Protein AF-A0A3D5QYT8-F1 (afdb_monomer_lite)

Radius of gyration: 16.01 Å; chains: 1; bounding box: 32×31×58 Å

Secondary structure (DSSP, 8-state):
-PPP---PPP-EEE-TT--EEESSS--GGG--HHHHHHHHHHPBGGGGTSSS--BHHHHHHHHHHTS-GGGHHHHHHTTTTHHHH----HHHHHH-HHHHHHHHHHHHHHHHHTT--SSPPHHHHHHHHHHHHHHHHHT-

Sequence (140 aa):
MEIPTEQKEPLCIHTFSGIAFDLLNPKPEMILLEDIIHSLALINRFNGAAIFPYSVAQHSLYVASLLPSELKLHGLLHDAAEAYVGDMVSPLKKFMTEYKKVEAGIARVVADVFSLSYPEPTAVKKADLAVLSAEREQIL

pLDDT: mean 94.81, std 10.73, range [41.56, 98.81]

Foldseek 3Di:
DPDPPPPPDFPFDAFPVGDTAGLVDGALVSDDPCRLLVQQVQFAPPNPPWPDGDGNQNLLCQLLVQDDPVCSVVSNCVQSLCSPLNDDDPVVCVVDPVSVVSSLNSSVSVCVNVVADPPHDVSSVVSSVVSVVVCVVPTD

Structure (mmCIF, N/CA/C/O backbone):
data_AF-A0A3D5QYT8-F1
#
_entry.id   AF-A0A3D5QYT8-F1
#
loop_
_atom_site.group_PDB
_atom_site.id
_atom_site.type_symbol
_atom_site.label_atom_id
_atom_site.label_alt_id
_atom_site.label_comp_id
_atom_site.label_asym_id
_atom_site.label_entity_id
_atom_site.label_seq_id
_atom_site.pdbx_PDB_ins_code
_atom_site.Cartn_x
_atom_site.Cartn_y
_atom_site.Cartn_z
_atom_site.occupancy
_atom_site.B_iso_or_equiv
_atom_site.auth_seq_id
_atom_site.auth_comp_id
_atom_site.auth_asym_id
_atom_site.auth_atom_id
_atom_site.pdbx_PDB_model_num
ATOM 1 N N . MET A 1 1 ? -5.618 -1.961 43.189 1.00 46.38 1 MET A N 1
ATOM 2 C CA . MET A 1 1 ? -5.285 -0.670 42.557 1.00 46.38 1 MET A CA 1
ATOM 3 C C . MET A 1 1 ? -5.075 -0.958 41.088 1.00 46.38 1 MET A C 1
ATOM 5 O O . MET A 1 1 ? -4.029 -1.482 40.732 1.00 46.38 1 MET A O 1
ATOM 9 N N . GLU A 1 2 ? -6.104 -0.745 40.273 1.00 41.56 2 GLU A N 1
ATOM 10 C CA . GLU A 1 2 ? -5.938 -0.744 38.820 1.00 41.56 2 GLU A CA 1
ATOM 11 C C . GLU A 1 2 ? -5.071 0.466 38.475 1.00 41.56 2 GLU A C 1
ATOM 13 O O . GLU A 1 2 ? -5.380 1.591 38.866 1.00 41.56 2 GLU A O 1
ATOM 18 N N . ILE A 1 3 ? -3.923 0.215 37.853 1.00 49.50 3 ILE A N 1
ATOM 19 C CA . ILE A 1 3 ? -3.059 1.271 37.335 1.00 49.50 3 ILE A CA 1
ATOM 20 C C . ILE A 1 3 ? -3.848 1.901 36.183 1.00 49.50 3 ILE A C 1
ATOM 22 O O . ILE A 1 3 ? -4.216 1.161 35.268 1.00 49.50 3 ILE A O 1
ATOM 26 N N . PRO A 1 4 ? -4.146 3.212 36.202 1.00 47.03 4 PRO A N 1
ATOM 27 C CA . PRO A 1 4 ? -4.787 3.854 35.067 1.00 47.03 4 PRO A CA 1
ATOM 28 C C . PRO A 1 4 ? -3.884 3.648 33.854 1.00 47.03 4 PRO A C 1
ATOM 30 O O . PRO A 1 4 ? -2.732 4.082 33.858 1.00 47.03 4 PRO A O 1
ATOM 33 N N . THR A 1 5 ? -4.373 2.940 32.837 1.00 56.09 5 THR A N 1
ATOM 34 C CA . THR A 1 5 ? -3.729 2.922 31.525 1.00 56.09 5 THR A CA 1
ATOM 35 C C . THR A 1 5 ? -3.702 4.358 31.036 1.00 56.09 5 THR A C 1
ATOM 37 O O . THR A 1 5 ? -4.750 4.922 30.726 1.00 56.09 5 THR A O 1
ATOM 40 N N . GLU A 1 6 ? -2.514 4.954 31.048 1.00 59.47 6 GLU A N 1
ATOM 41 C CA . GLU A 1 6 ? -2.228 6.275 30.506 1.00 59.47 6 GLU A CA 1
ATOM 42 C C . GLU A 1 6 ? -2.814 6.330 29.088 1.00 59.47 6 GLU A C 1
ATOM 44 O O . GLU A 1 6 ? -2.362 5.619 28.186 1.00 59.47 6 GLU A O 1
ATOM 49 N N . GLN A 1 7 ? -3.913 7.073 28.913 1.00 56.50 7 GLN A N 1
ATOM 50 C CA . GLN A 1 7 ? -4.527 7.260 27.605 1.00 56.50 7 GLN A CA 1
ATOM 51 C C . GLN A 1 7 ? -3.528 8.052 26.768 1.00 56.50 7 GLN A C 1
ATOM 53 O O . GLN A 1 7 ? -3.394 9.261 26.940 1.00 56.50 7 GLN A O 1
ATOM 58 N N . LYS A 1 8 ? -2.781 7.359 25.902 1.00 66.56 8 LYS A N 1
ATOM 59 C CA . LYS A 1 8 ? -1.946 8.019 24.900 1.00 66.56 8 LYS A CA 1
ATOM 60 C C . LYS A 1 8 ? -2.841 8.918 24.059 1.00 66.56 8 LYS A C 1
ATOM 62 O O . LYS A 1 8 ? -3.879 8.465 23.577 1.00 66.56 8 LYS A O 1
ATOM 67 N N . GLU A 1 9 ? -2.431 10.171 23.901 1.00 81.69 9 GLU A N 1
ATOM 68 C CA . GLU A 1 9 ? -3.104 11.089 22.990 1.00 81.69 9 GLU A CA 1
ATOM 69 C C . GLU A 1 9 ? -3.164 10.471 21.583 1.00 81.69 9 GLU A C 1
ATOM 71 O O . GLU A 1 9 ? -2.189 9.839 21.150 1.00 81.69 9 GLU A O 1
ATOM 76 N N . PRO A 1 10 ? -4.304 10.606 20.884 1.00 84.81 10 PRO A N 1
ATOM 77 C CA . PRO A 1 10 ? -4.468 10.043 19.553 1.00 84.81 10 PRO A CA 1
ATOM 78 C C . PRO A 1 10 ? -3.477 10.695 18.586 1.00 84.81 10 PRO A C 1
ATOM 80 O O . PRO A 1 10 ? -3.293 11.915 18.586 1.00 84.81 10 PRO A O 1
ATOM 83 N N . LEU A 1 11 ? -2.835 9.879 17.748 1.00 93.88 11 LEU A N 1
ATOM 84 C CA . LEU A 1 11 ? -1.851 10.355 16.778 1.00 93.88 11 LEU A CA 1
ATOM 85 C C . LEU A 1 11 ? -2.536 10.520 15.422 1.00 93.88 11 LEU A C 1
ATOM 87 O O . LEU A 1 11 ? -2.499 9.620 14.582 1.00 93.88 11 LEU A O 1
ATOM 91 N N . CYS A 1 12 ? -3.203 11.659 15.242 1.00 95.69 12 CYS A N 1
ATOM 92 C CA . CYS A 1 12 ? -4.065 11.888 14.088 1.00 95.69 12 CYS A CA 1
ATOM 93 C C . CYS A 1 12 ? -3.354 12.545 12.898 1.00 95.69 12 CYS A C 1
ATOM 95 O O . CYS A 1 12 ? -2.579 13.488 13.060 1.00 95.69 12 CYS A O 1
ATOM 97 N N . ILE A 1 13 ? -3.719 12.106 11.694 1.00 96.69 13 ILE A N 1
ATOM 98 C CA . ILE A 1 13 ? -3.481 12.804 10.422 1.00 96.69 13 ILE A CA 1
ATOM 99 C C . ILE A 1 13 ? -4.819 13.131 9.743 1.00 96.69 13 ILE A C 1
ATOM 101 O O . ILE A 1 13 ? -5.868 12.663 10.185 1.00 96.69 13 ILE A O 1
ATOM 105 N N . HIS A 1 14 ? -4.787 13.894 8.649 1.00 97.19 14 HIS A N 1
ATOM 106 C CA . HIS A 1 14 ? -5.956 14.117 7.796 1.00 97.19 14 HIS A CA 1
ATOM 107 C C . HIS A 1 14 ? -5.829 13.340 6.487 1.00 97.19 14 HIS A C 1
ATOM 109 O O . HIS A 1 14 ? -4.796 13.422 5.823 1.00 97.19 14 HIS A O 1
ATOM 115 N N . THR A 1 15 ? -6.879 12.611 6.114 1.00 98.19 15 THR A N 1
ATOM 116 C CA . THR A 1 15 ? -6.977 11.971 4.797 1.00 98.19 15 THR A CA 1
ATOM 117 C C . THR A 1 15 ? -7.451 12.965 3.732 1.00 98.19 15 THR A C 1
ATOM 119 O O . THR A 1 15 ? -7.852 14.089 4.045 1.00 98.19 15 THR A O 1
ATOM 122 N N . PHE A 1 16 ? -7.436 12.550 2.463 1.00 97.81 16 PHE A N 1
ATOM 123 C CA . PHE A 1 16 ? -7.906 13.366 1.342 1.00 97.81 16 PHE A CA 1
ATOM 124 C C . PHE A 1 16 ? -9.379 13.790 1.485 1.00 97.81 16 PHE A C 1
ATOM 126 O O . PHE A 1 16 ? -9.726 14.936 1.205 1.00 97.81 16 PHE A O 1
ATOM 133 N N . SER A 1 17 ? -10.232 12.900 1.986 1.00 97.75 17 SER A N 1
ATOM 134 C CA . SER A 1 17 ? -11.651 13.147 2.247 1.00 97.75 17 SER A CA 1
ATOM 135 C C . SER A 1 17 ? -11.909 13.981 3.512 1.00 97.75 17 SER A C 1
ATOM 137 O O . SER A 1 17 ? -13.045 14.383 3.767 1.00 97.75 17 SER A O 1
ATOM 139 N N . GLY A 1 18 ? -10.862 14.277 4.291 1.00 97.38 18 GLY A N 1
ATOM 140 C CA . GLY A 1 18 ? -10.923 15.084 5.509 1.00 97.38 18 GLY A CA 1
ATOM 141 C C . GLY A 1 18 ? -11.141 14.286 6.796 1.00 97.38 18 GLY A C 1
ATOM 142 O O . GLY A 1 18 ? -11.358 14.892 7.848 1.00 97.38 18 GLY A O 1
ATOM 143 N N . ILE A 1 19 ? -11.057 12.952 6.755 1.00 97.62 19 ILE A N 1
ATOM 144 C CA . ILE A 1 19 ? -11.139 12.113 7.958 1.00 97.62 19 ILE A CA 1
ATOM 145 C C . ILE A 1 19 ? -9.919 12.369 8.847 1.00 97.62 19 ILE A C 1
ATOM 147 O O . ILE A 1 19 ? -8.781 12.373 8.379 1.00 97.62 19 ILE A O 1
ATOM 151 N N . ALA A 1 20 ? -10.162 12.548 10.148 1.00 97.50 20 ALA A N 1
ATOM 152 C CA . ALA A 1 20 ? -9.118 12.473 11.162 1.00 97.50 20 ALA A CA 1
ATOM 153 C C . ALA A 1 20 ? -8.784 10.996 11.419 1.00 97.50 20 ALA A C 1
ATOM 155 O O . ALA A 1 20 ? -9.570 10.271 12.030 1.00 97.50 20 ALA A O 1
ATOM 156 N N . PHE A 1 21 ? -7.638 10.550 10.914 1.00 98.19 21 PHE A N 1
ATOM 157 C CA . PHE A 1 21 ? -7.201 9.161 10.985 1.00 98.19 21 PHE A CA 1
ATOM 158 C C . PHE A 1 21 ? -6.224 8.972 12.145 1.00 98.19 21 PHE A C 1
ATOM 160 O O . PHE A 1 21 ? -5.131 9.537 12.112 1.00 98.19 21 PHE A O 1
ATOM 167 N N . ASP A 1 22 ? -6.594 8.172 13.147 1.00 97.62 22 ASP A N 1
ATOM 168 C CA . ASP A 1 22 ? -5.713 7.829 14.269 1.00 97.62 22 ASP A CA 1
ATOM 169 C C . ASP A 1 22 ? -4.778 6.678 13.880 1.00 97.62 22 ASP A C 1
ATOM 171 O O . ASP A 1 22 ? -5.202 5.532 13.719 1.00 97.62 22 ASP A O 1
ATOM 175 N N . LEU A 1 23 ? -3.485 6.980 13.754 1.00 97.38 23 LEU A N 1
ATOM 176 C CA . LEU A 1 23 ? -2.468 6.005 13.368 1.00 97.38 23 LEU A CA 1
ATOM 177 C C . LEU A 1 23 ? -2.288 4.886 14.406 1.00 97.38 23 LEU A C 1
ATOM 179 O O . LEU A 1 23 ? -1.891 3.781 14.046 1.00 97.38 23 LEU A O 1
ATOM 183 N N . LEU A 1 24 ? -2.555 5.145 15.690 1.00 96.44 24 LEU A N 1
ATOM 184 C CA . LEU A 1 24 ? -2.355 4.157 16.758 1.00 96.44 24 LEU A CA 1
ATOM 185 C C . LEU A 1 24 ? -3.587 3.283 17.000 1.00 96.44 24 LEU A C 1
ATOM 187 O O . LEU A 1 24 ? -3.463 2.207 17.586 1.00 96.44 24 LEU A O 1
ATOM 191 N N . ASN A 1 25 ? -4.759 3.737 16.560 1.00 96.50 25 ASN A N 1
ATOM 192 C CA . ASN A 1 25 ? -6.028 3.042 16.740 1.00 96.50 25 ASN A CA 1
ATOM 193 C C . ASN A 1 25 ? -6.922 3.179 15.491 1.00 96.50 25 ASN A C 1
ATOM 195 O O . ASN A 1 25 ? -8.002 3.778 15.574 1.00 96.50 25 ASN A O 1
ATOM 199 N N . PRO A 1 26 ? -6.482 2.647 14.333 1.00 97.06 26 PRO A N 1
ATOM 200 C CA . PRO A 1 26 ? -7.252 2.722 13.101 1.00 97.06 26 PRO A CA 1
ATOM 201 C C . PRO A 1 26 ? -8.570 1.962 13.252 1.00 97.06 26 PRO A C 1
ATOM 203 O O . PRO A 1 26 ? -8.614 0.869 13.820 1.00 97.06 26 PRO A O 1
ATOM 206 N N 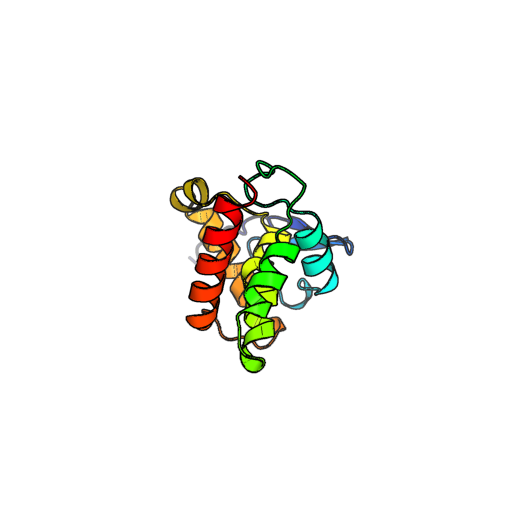. LYS A 1 27 ? -9.650 2.531 12.716 1.00 97.62 27 LYS A N 1
ATOM 207 C CA . LYS A 1 27 ? -10.983 1.920 12.746 1.00 97.62 27 LYS A CA 1
ATOM 208 C C . LYS A 1 27 ? -11.524 1.710 11.333 1.00 97.62 27 LYS A C 1
ATOM 210 O O . LYS A 1 27 ? -11.177 2.498 10.452 1.00 97.62 27 LYS A O 1
ATOM 215 N N . PRO A 1 28 ? -12.387 0.705 11.102 1.00 98.25 28 PRO A N 1
ATOM 216 C CA . PRO A 1 28 ? -12.960 0.439 9.783 1.00 98.25 28 PRO A CA 1
ATOM 217 C C . PRO A 1 28 ? -13.609 1.663 9.127 1.00 98.25 28 PRO A C 1
ATOM 219 O O . PRO A 1 28 ? -13.411 1.899 7.942 1.00 98.25 28 PRO A O 1
ATOM 222 N N . GLU A 1 29 ? -14.320 2.491 9.897 1.00 98.06 29 GLU A N 1
ATOM 223 C CA . GLU A 1 29 ? -14.971 3.710 9.404 1.00 98.06 29 GLU A CA 1
ATOM 224 C C . GLU A 1 29 ? -13.998 4.808 8.936 1.00 98.06 29 GLU A C 1
ATOM 226 O O . GLU A 1 29 ? -14.420 5.759 8.284 1.00 98.06 29 GLU A O 1
ATOM 231 N N . MET A 1 30 ? -12.707 4.690 9.263 1.00 98.25 30 MET A N 1
ATOM 232 C CA . MET A 1 30 ? -11.656 5.608 8.812 1.00 98.25 30 MET A CA 1
ATOM 233 C C . MET A 1 30 ? -11.032 5.181 7.472 1.00 98.25 30 MET A C 1
ATOM 235 O O . MET A 1 30 ? -10.215 5.916 6.916 1.00 98.25 30 MET A O 1
ATOM 239 N N . ILE A 1 31 ? -11.369 3.989 6.967 1.00 98.50 31 ILE A N 1
ATOM 240 C CA . ILE A 1 31 ? -10.803 3.424 5.741 1.00 98.50 31 ILE A CA 1
ATOM 241 C C . ILE A 1 31 ? -11.757 3.682 4.579 1.00 98.50 31 ILE A C 1
ATOM 243 O O . ILE A 1 31 ? -12.752 2.979 4.404 1.00 98.50 31 ILE A O 1
ATOM 247 N N . LEU A 1 32 ? -11.422 4.672 3.754 1.00 98.50 32 LEU A N 1
ATOM 248 C CA . LEU A 1 32 ? -12.086 4.919 2.479 1.00 98.50 32 LEU A CA 1
ATOM 249 C C . LEU A 1 32 ? -11.165 4.545 1.321 1.00 98.50 32 LEU A C 1
ATOM 251 O O . LEU A 1 32 ? -9.972 4.859 1.323 1.00 98.50 32 LEU A O 1
ATOM 255 N N . LEU A 1 33 ? -11.730 3.890 0.308 1.00 98.38 33 LEU A N 1
ATOM 256 C CA . LEU A 1 33 ? -10.977 3.468 -0.869 1.00 98.38 33 LEU A CA 1
ATOM 257 C C . LEU A 1 33 ? -10.446 4.679 -1.652 1.00 98.38 33 LEU A C 1
ATOM 259 O O . LEU A 1 33 ? -9.331 4.643 -2.166 1.00 98.38 33 LEU A O 1
ATOM 263 N N . GLU A 1 34 ? -11.217 5.762 -1.703 1.00 98.38 34 GLU A N 1
ATOM 264 C CA . GLU A 1 34 ? -10.854 7.017 -2.356 1.00 98.38 34 GLU A CA 1
ATOM 265 C C . GLU A 1 34 ? -9.616 7.651 -1.713 1.00 98.38 34 GLU A C 1
ATOM 267 O O . GLU A 1 34 ? -8.749 8.148 -2.431 1.00 98.38 34 GLU A O 1
ATOM 272 N N . ASP A 1 35 ? -9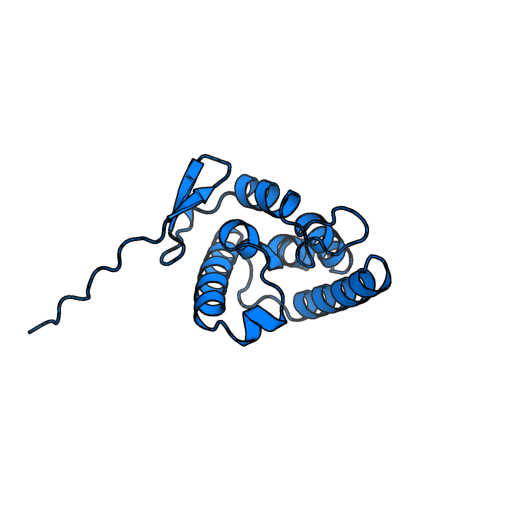.504 7.581 -0.382 1.00 98.62 35 ASP A N 1
ATOM 273 C CA . ASP A 1 35 ? -8.350 8.095 0.361 1.00 98.62 35 ASP A CA 1
ATOM 274 C C . ASP A 1 35 ? -7.092 7.278 0.069 1.00 98.62 35 ASP A C 1
ATOM 276 O O . ASP A 1 35 ? -6.030 7.848 -0.186 1.00 98.62 35 ASP A O 1
ATOM 280 N N . ILE A 1 36 ? -7.221 5.946 0.035 1.00 98.81 36 ILE A N 1
ATOM 281 C CA . ILE A 1 36 ? -6.119 5.049 -0.327 1.00 98.81 36 ILE A CA 1
ATOM 282 C C . ILE A 1 36 ? -5.642 5.358 -1.747 1.00 98.81 36 ILE A C 1
ATOM 284 O O . ILE A 1 36 ? -4.465 5.641 -1.959 1.00 98.81 36 ILE A O 1
ATOM 288 N N . ILE A 1 37 ? -6.553 5.345 -2.724 1.00 98.38 37 ILE A N 1
ATOM 289 C CA . ILE A 1 37 ? -6.205 5.551 -4.135 1.00 98.38 37 ILE A CA 1
ATOM 290 C C . ILE A 1 37 ? -5.574 6.930 -4.341 1.00 98.38 37 ILE A C 1
ATOM 292 O O . ILE A 1 37 ? -4.545 7.028 -5.011 1.00 98.38 37 ILE A O 1
ATOM 296 N N . HIS A 1 38 ? -6.164 7.984 -3.768 1.00 98.69 38 HIS A N 1
ATOM 297 C CA . HIS A 1 38 ? -5.652 9.343 -3.909 1.00 98.69 38 HIS A CA 1
ATOM 298 C C . HIS A 1 38 ? -4.226 9.462 -3.365 1.00 98.69 38 HIS A C 1
ATOM 300 O O . HIS A 1 38 ? -3.329 9.898 -4.087 1.00 98.69 38 HIS A O 1
ATOM 306 N N . SER A 1 39 ? -3.999 9.041 -2.119 1.00 98.62 39 SER A N 1
ATOM 307 C CA . SER A 1 39 ? -2.682 9.143 -1.491 1.00 98.62 39 SER A CA 1
ATOM 308 C C . SER A 1 39 ? -1.643 8.288 -2.216 1.00 98.62 39 SER A C 1
ATOM 310 O O . SER A 1 39 ? -0.579 8.796 -2.570 1.00 98.62 39 SER A O 1
ATOM 312 N N . LEU A 1 40 ? -1.942 7.018 -2.517 1.00 98.81 40 LEU A N 1
ATOM 313 C CA . LEU A 1 40 ? -0.990 6.130 -3.197 1.00 98.81 40 LEU A CA 1
ATOM 314 C C . LEU A 1 40 ? -0.636 6.601 -4.614 1.00 98.81 40 LEU A C 1
ATOM 316 O O . LEU A 1 40 ? 0.464 6.321 -5.091 1.00 98.81 40 LEU A O 1
ATOM 320 N N . ALA A 1 41 ? -1.535 7.315 -5.299 1.00 98.62 41 ALA A N 1
ATOM 321 C CA . ALA A 1 41 ? -1.249 7.903 -6.607 1.00 98.62 41 ALA A CA 1
ATOM 322 C C . ALA A 1 41 ? -0.249 9.069 -6.536 1.00 98.62 41 ALA A C 1
ATOM 324 O O . ALA A 1 41 ? 0.414 9.353 -7.534 1.00 98.62 41 ALA A O 1
ATOM 325 N N . LEU A 1 42 ? -0.127 9.723 -5.376 1.00 98.44 42 LEU A N 1
ATOM 326 C CA . LEU A 1 42 ? 0.744 10.880 -5.154 1.00 98.44 42 LEU A CA 1
ATOM 327 C C . LEU A 1 42 ? 2.050 10.537 -4.425 1.00 98.44 42 LEU A C 1
ATOM 329 O O . LEU A 1 42 ? 3.040 11.258 -4.569 1.00 98.44 42 LEU A O 1
ATOM 333 N N . ILE A 1 43 ? 2.077 9.453 -3.647 1.00 98.56 43 ILE A N 1
ATOM 334 C CA . ILE A 1 43 ? 3.282 8.999 -2.945 1.00 98.56 43 ILE A CA 1
ATOM 335 C C . ILE A 1 43 ? 4.255 8.400 -3.960 1.00 98.56 43 ILE A C 1
ATOM 337 O O . ILE A 1 43 ? 3.959 7.393 -4.602 1.00 98.56 43 ILE A O 1
ATOM 341 N N . ASN A 1 44 ? 5.430 9.019 -4.088 1.00 98.19 44 ASN A N 1
ATOM 342 C CA . ASN A 1 44 ? 6.514 8.498 -4.913 1.00 98.19 44 ASN A CA 1
ATOM 343 C C . ASN A 1 44 ? 7.237 7.355 -4.203 1.00 98.19 44 ASN A C 1
ATOM 345 O O . ASN A 1 44 ? 7.623 7.489 -3.042 1.00 98.19 44 ASN A O 1
ATOM 349 N N . ARG A 1 45 ? 7.526 6.294 -4.954 1.00 97.88 45 ARG A N 1
ATOM 350 C CA . ARG A 1 45 ? 8.437 5.239 -4.522 1.00 97.88 45 ARG A CA 1
ATOM 351 C C . ARG A 1 45 ? 9.883 5.690 -4.581 1.00 97.88 45 ARG A C 1
ATOM 353 O O . ARG A 1 45 ? 10.230 6.715 -5.175 1.00 97.88 45 ARG A O 1
ATOM 360 N N . PHE A 1 46 ? 10.742 4.897 -3.945 1.00 96.50 46 PHE A N 1
ATOM 361 C CA . PHE A 1 46 ? 12.189 5.120 -3.904 1.00 96.50 46 PHE A CA 1
ATOM 362 C C . PHE A 1 46 ? 12.566 6.497 -3.348 1.00 96.50 46 PHE A C 1
ATOM 364 O O . PHE A 1 46 ? 13.610 7.044 -3.698 1.00 96.50 46 PHE A O 1
ATOM 371 N N . ASN A 1 47 ? 11.706 7.071 -2.497 1.00 95.88 47 ASN A N 1
ATOM 372 C CA . ASN A 1 47 ? 11.858 8.427 -1.976 1.00 95.88 47 ASN A CA 1
ATOM 373 C C . ASN A 1 47 ? 12.078 9.476 -3.091 1.00 95.88 47 ASN A C 1
ATOM 375 O O . ASN A 1 47 ? 12.865 10.408 -2.930 1.00 95.88 47 ASN A O 1
ATOM 379 N N . GLY A 1 48 ? 11.434 9.278 -4.249 1.00 96.69 48 GLY A N 1
ATOM 380 C CA . GLY A 1 48 ? 11.532 10.171 -5.406 1.00 96.69 48 GLY A CA 1
ATOM 381 C C . GLY A 1 48 ? 12.831 10.063 -6.212 1.00 96.69 48 GLY A C 1
ATOM 382 O O . GLY A 1 48 ? 13.097 10.941 -7.024 1.00 96.69 48 GLY A O 1
ATOM 383 N N . ALA A 1 49 ? 13.644 9.021 -6.008 1.00 97.12 49 ALA A N 1
ATOM 384 C CA . ALA A 1 49 ? 14.913 8.841 -6.722 1.00 97.12 49 ALA A CA 1
ATOM 385 C C . ALA A 1 49 ? 14.768 8.298 -8.157 1.00 97.12 49 ALA A C 1
ATOM 387 O O . ALA A 1 49 ? 15.765 8.207 -8.869 1.00 97.12 49 ALA A O 1
ATOM 388 N N . ALA A 1 50 ? 13.558 7.919 -8.573 1.00 97.75 50 ALA A N 1
ATOM 389 C CA . ALA A 1 50 ? 13.308 7.445 -9.927 1.00 97.75 50 ALA A CA 1
ATOM 390 C C . ALA A 1 50 ? 13.511 8.555 -10.973 1.00 97.75 50 ALA A C 1
ATOM 392 O O . ALA A 1 50 ? 13.262 9.732 -10.711 1.00 97.75 50 ALA A O 1
ATOM 393 N N . ILE A 1 51 ? 13.911 8.174 -12.188 1.00 97.88 51 ILE A N 1
ATOM 394 C CA . ILE A 1 51 ? 14.163 9.103 -13.308 1.00 97.88 51 ILE A CA 1
ATOM 395 C C . ILE A 1 51 ? 12.911 9.872 -13.788 1.00 97.88 51 ILE A C 1
ATOM 397 O O . ILE A 1 51 ? 13.025 10.825 -14.558 1.00 97.88 51 ILE A O 1
ATOM 401 N N . PHE A 1 52 ? 11.718 9.475 -13.341 1.00 97.44 52 PHE A N 1
ATOM 402 C CA . PHE A 1 52 ? 10.448 10.192 -13.482 1.00 97.44 52 PHE A CA 1
ATOM 403 C C . PHE A 1 52 ? 9.539 9.870 -12.276 1.00 97.44 52 PHE A C 1
ATOM 405 O O . PHE A 1 52 ? 9.798 8.883 -11.582 1.00 97.44 52 PHE A O 1
ATOM 412 N N . PRO A 1 53 ? 8.478 10.662 -12.001 1.00 97.75 53 PRO A N 1
ATOM 413 C CA . PRO A 1 53 ? 7.552 10.377 -10.904 1.00 97.75 53 PRO A CA 1
ATOM 414 C C . PRO A 1 53 ? 6.949 8.977 -11.028 1.00 97.75 53 PRO A C 1
ATOM 416 O O . PRO A 1 53 ? 6.299 8.665 -12.026 1.00 97.75 53 PRO A O 1
ATOM 419 N N . TYR A 1 54 ? 7.166 8.144 -10.015 1.00 98.25 54 TYR A N 1
ATOM 420 C CA . TYR A 1 54 ? 6.750 6.747 -10.012 1.00 98.25 54 TYR A CA 1
ATOM 421 C C . TYR A 1 54 ? 6.051 6.437 -8.695 1.00 98.25 54 TYR A C 1
ATOM 423 O O . TYR A 1 54 ? 6.682 6.448 -7.636 1.00 98.25 54 TYR A O 1
ATOM 431 N N . SER A 1 55 ? 4.738 6.218 -8.749 1.00 98.69 55 SER A N 1
ATOM 432 C CA . SER A 1 55 ? 3.897 6.177 -7.553 1.00 98.69 55 SER A CA 1
ATOM 433 C C . SER A 1 55 ? 3.697 4.772 -6.985 1.00 98.69 55 SER A C 1
ATOM 435 O O . SER A 1 55 ? 3.840 3.764 -7.683 1.00 98.69 55 SER A O 1
ATOM 437 N N . VAL A 1 56 ? 3.308 4.695 -5.711 1.00 98.75 56 VAL A N 1
ATOM 438 C CA . VAL A 1 56 ? 2.924 3.428 -5.060 1.00 98.75 56 VAL A CA 1
ATOM 439 C C . VAL A 1 56 ? 1.704 2.799 -5.743 1.00 98.75 56 VAL A C 1
ATOM 441 O O . VAL A 1 56 ? 1.644 1.580 -5.918 1.00 98.75 56 VAL A O 1
ATOM 444 N N . ALA A 1 57 ? 0.756 3.611 -6.223 1.00 98.75 57 ALA A N 1
ATOM 445 C CA . ALA A 1 57 ? -0.375 3.107 -7.001 1.00 98.75 57 ALA A CA 1
ATOM 446 C C . ALA A 1 57 ? 0.078 2.450 -8.316 1.00 98.75 57 ALA A C 1
ATOM 448 O O . ALA A 1 57 ? -0.428 1.387 -8.677 1.00 98.75 57 ALA A O 1
ATOM 449 N N . GLN A 1 58 ? 1.051 3.044 -9.019 1.00 98.62 58 GLN A N 1
ATOM 450 C CA . GLN A 1 58 ? 1.592 2.463 -10.250 1.00 98.62 58 GLN A CA 1
ATOM 451 C C . GLN A 1 58 ? 2.268 1.112 -9.986 1.00 98.62 58 GLN A C 1
ATOM 453 O O . GLN A 1 58 ? 2.004 0.146 -10.701 1.00 98.62 58 GLN A O 1
ATOM 458 N N . HIS A 1 59 ? 3.066 1.020 -8.922 1.00 98.75 59 HIS A N 1
ATOM 459 C CA . HIS A 1 59 ? 3.629 -0.245 -8.451 1.00 98.75 59 HIS A CA 1
ATOM 460 C C . HIS A 1 59 ? 2.545 -1.296 -8.176 1.00 98.75 59 HIS A C 1
ATOM 462 O O . HIS A 1 59 ? 2.591 -2.401 -8.719 1.00 98.75 59 HIS A O 1
ATOM 468 N N . SER A 1 60 ? 1.514 -0.930 -7.412 1.00 98.75 60 SER A N 1
ATOM 469 C CA . SER A 1 60 ? 0.420 -1.833 -7.032 1.00 98.75 60 SER A CA 1
ATOM 470 C C . SER A 1 60 ? -0.348 -2.379 -8.244 1.00 98.75 60 SER A C 1
ATOM 472 O O . SER A 1 60 ? -0.744 -3.547 -8.260 1.00 98.75 60 SER A O 1
ATOM 474 N N . LEU A 1 61 ? -0.508 -1.577 -9.306 1.00 98.75 61 LEU A N 1
ATOM 475 C CA . LEU A 1 61 ? -1.088 -2.034 -10.575 1.00 98.75 61 LEU A CA 1
ATOM 476 C C . LEU A 1 61 ? -0.236 -3.124 -11.237 1.00 98.75 61 LEU A C 1
ATOM 478 O O . LEU A 1 61 ? -0.783 -4.127 -11.705 1.00 98.75 61 LEU A O 1
ATOM 482 N N . TYR A 1 62 ? 1.091 -2.966 -11.258 1.00 98.81 62 TYR A N 1
ATOM 483 C CA . TYR A 1 62 ? 1.982 -3.990 -11.801 1.00 98.81 62 TYR A CA 1
ATOM 484 C C . TYR A 1 62 ? 1.988 -5.252 -10.942 1.00 98.81 62 TYR A C 1
ATOM 486 O O . TYR A 1 62 ? 1.892 -6.348 -11.498 1.00 98.81 62 TYR A O 1
ATOM 494 N N . VAL A 1 63 ? 1.997 -5.125 -9.612 1.00 98.81 63 VAL A N 1
ATOM 495 C CA . VAL A 1 63 ? 1.889 -6.274 -8.696 1.00 98.81 63 VAL A CA 1
ATOM 496 C C . VAL A 1 63 ? 0.610 -7.061 -8.973 1.00 98.81 63 VAL A C 1
ATOM 498 O O . VAL A 1 63 ? 0.664 -8.269 -9.206 1.00 98.81 63 VAL A O 1
ATOM 501 N N . ALA A 1 64 ? -0.536 -6.380 -9.049 1.00 98.75 64 ALA A N 1
ATOM 502 C CA . ALA A 1 64 ? -1.812 -7.009 -9.374 1.00 98.75 64 ALA A CA 1
ATOM 503 C C . ALA A 1 64 ? -1.837 -7.638 -10.779 1.00 98.75 64 ALA A C 1
ATOM 505 O O . ALA A 1 64 ? -2.500 -8.655 -10.984 1.00 98.75 64 ALA A O 1
ATOM 506 N N . SER A 1 65 ? -1.112 -7.077 -11.752 1.00 98.62 65 SER A N 1
ATOM 507 C CA . SER A 1 65 ? -1.056 -7.616 -13.119 1.00 98.62 65 SER A CA 1
ATOM 508 C C . SER A 1 65 ? -0.386 -8.994 -13.209 1.00 98.62 65 SER A C 1
ATOM 510 O O . SER A 1 65 ? -0.732 -9.776 -14.094 1.00 98.62 65 SER A O 1
ATOM 512 N N . LEU A 1 66 ? 0.519 -9.311 -12.275 1.00 98.56 66 LEU A N 1
ATOM 513 C CA . LEU A 1 66 ? 1.205 -10.606 -12.193 1.00 98.56 66 LEU A CA 1
ATOM 514 C C . LEU A 1 66 ? 0.408 -11.673 -11.429 1.00 98.56 66 LEU A C 1
ATOM 516 O O . LEU A 1 66 ? 0.825 -12.832 -11.378 1.00 98.56 66 LEU A O 1
ATOM 520 N N . LEU A 1 67 ? -0.714 -11.298 -10.813 1.00 98.69 67 LEU A N 1
ATOM 521 C CA . LEU A 1 67 ? -1.507 -12.175 -9.958 1.00 98.69 67 LEU A CA 1
ATOM 522 C C . LEU A 1 67 ? -2.731 -12.744 -10.694 1.00 98.69 67 LEU A C 1
ATOM 524 O O . LEU A 1 67 ? -3.313 -12.079 -11.562 1.00 98.69 67 LEU A O 1
ATOM 528 N N . PRO A 1 68 ? -3.167 -13.969 -10.338 1.00 98.19 68 PRO A N 1
ATOM 529 C CA . PRO A 1 68 ? -4.422 -14.511 -10.840 1.00 98.19 68 PRO A CA 1
ATOM 530 C C . PRO A 1 68 ? -5.601 -13.669 -10.335 1.00 98.19 68 PRO A C 1
ATOM 532 O O . PRO A 1 68 ? -5.487 -12.952 -9.338 1.00 98.19 68 PRO A O 1
ATOM 535 N N . SER A 1 69 ? -6.734 -13.728 -11.039 1.00 98.12 69 SER A N 1
ATOM 536 C CA . SER A 1 69 ? -7.889 -12.843 -10.822 1.00 98.12 69 SER A CA 1
ATOM 537 C C . SER A 1 69 ? -8.350 -12.777 -9.362 1.00 98.12 69 SER A C 1
ATOM 539 O O . SER A 1 69 ? -8.632 -11.692 -8.862 1.00 98.12 69 SER A O 1
ATOM 541 N N . GLU A 1 70 ? -8.363 -13.909 -8.667 1.00 97.88 70 GLU A N 1
ATOM 542 C CA . GLU A 1 70 ? -8.752 -14.047 -7.264 1.00 97.88 70 GLU A CA 1
ATOM 543 C C . GLU A 1 70 ? -7.795 -13.362 -6.272 1.00 97.88 70 GLU A C 1
ATOM 545 O O . GLU A 1 70 ? -8.191 -13.068 -5.149 1.00 97.88 70 GLU A O 1
ATOM 550 N N . LEU A 1 71 ? -6.556 -13.064 -6.679 1.00 98.44 71 LEU A N 1
ATOM 551 C CA . LEU A 1 71 ? -5.549 -12.385 -5.855 1.00 98.44 71 LEU A CA 1
ATOM 552 C C . LEU A 1 71 ? -5.287 -10.938 -6.286 1.00 98.44 71 LEU A C 1
ATOM 554 O O . LEU A 1 71 ? -4.498 -10.244 -5.646 1.00 98.44 71 LEU A O 1
ATOM 558 N N . LYS A 1 72 ? -5.944 -10.445 -7.342 1.00 98.56 72 LYS A N 1
ATOM 559 C CA . LYS A 1 72 ? -5.703 -9.081 -7.838 1.00 98.56 72 LYS A CA 1
ATOM 560 C C . LYS A 1 72 ? -6.013 -8.015 -6.800 1.00 98.56 72 LYS A C 1
ATOM 562 O O . LYS A 1 72 ? -5.237 -7.077 -6.673 1.00 98.56 72 LYS A O 1
ATOM 567 N N . LEU A 1 73 ? -7.096 -8.170 -6.037 1.00 98.62 73 LEU A N 1
ATOM 568 C CA . LEU A 1 73 ? -7.446 -7.195 -5.002 1.00 98.62 73 LEU A CA 1
ATOM 569 C C . LEU A 1 73 ? -6.393 -7.147 -3.887 1.00 98.62 73 LEU A C 1
ATOM 571 O O . LEU A 1 73 ? -6.047 -6.061 -3.437 1.00 98.62 73 LEU A O 1
ATOM 575 N N . HIS A 1 74 ? -5.819 -8.297 -3.517 1.00 98.75 74 HIS A N 1
ATOM 576 C CA . HIS A 1 74 ? -4.672 -8.324 -2.612 1.00 98.75 74 HIS A CA 1
ATOM 577 C C . HIS A 1 74 ? -3.484 -7.546 -3.187 1.00 98.75 74 HIS A C 1
ATOM 579 O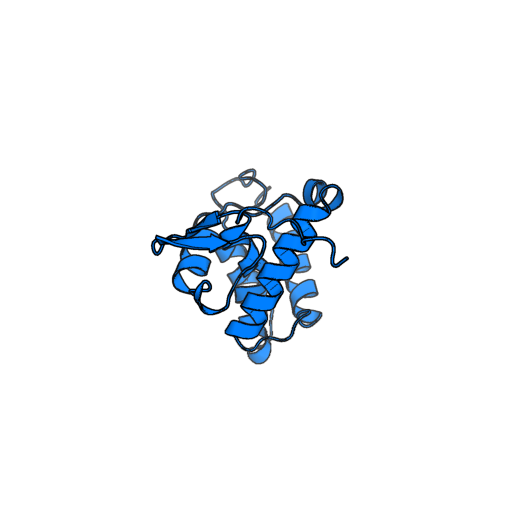 O . HIS A 1 74 ? -2.923 -6.715 -2.490 1.00 98.75 74 HIS A O 1
ATOM 585 N N . GLY A 1 75 ? -3.126 -7.763 -4.457 1.00 98.69 75 GLY A N 1
ATOM 586 C CA . GLY A 1 75 ? -2.036 -7.015 -5.095 1.00 98.69 75 GLY A CA 1
ATOM 587 C C . GLY A 1 75 ? -2.290 -5.508 -5.177 1.00 98.69 75 GLY A C 1
ATOM 588 O O . GLY A 1 75 ? -1.373 -4.724 -4.969 1.00 98.69 75 GLY A O 1
ATOM 589 N N . LEU A 1 76 ? -3.533 -5.092 -5.428 1.00 98.75 76 LEU A N 1
ATOM 590 C CA . LEU A 1 76 ? -3.900 -3.674 -5.496 1.00 98.75 76 LEU A CA 1
ATOM 591 C C . LEU A 1 76 ? -3.817 -2.963 -4.140 1.00 98.75 76 LEU A C 1
ATOM 593 O O . LEU A 1 76 ? -3.562 -1.764 -4.113 1.00 98.75 76 LEU A O 1
ATOM 597 N N . LEU A 1 77 ? -4.057 -3.680 -3.039 1.00 98.75 77 LEU A N 1
ATOM 598 C CA . LEU A 1 77 ? -4.163 -3.104 -1.695 1.00 98.75 77 LEU A CA 1
ATOM 599 C C . LEU A 1 77 ? -3.028 -3.523 -0.746 1.00 98.75 77 LEU A C 1
ATOM 601 O O . LEU A 1 77 ? -3.083 -3.175 0.431 1.00 98.75 77 LEU A O 1
ATOM 605 N N . HIS A 1 78 ? -2.004 -4.242 -1.216 1.00 98.62 78 HIS A N 1
ATOM 606 C CA . HIS A 1 78 ? -0.920 -4.731 -0.351 1.00 98.62 78 HIS A CA 1
ATOM 607 C C . HIS A 1 78 ? -0.153 -3.592 0.351 1.00 98.62 78 HIS A C 1
ATOM 609 O O . HIS A 1 78 ? 0.130 -3.689 1.544 1.00 98.62 78 HIS A O 1
ATOM 615 N N . ASP A 1 79 ? 0.066 -2.473 -0.349 1.00 98.62 79 ASP A N 1
ATOM 616 C CA . ASP A 1 79 ? 0.700 -1.255 0.179 1.00 98.62 79 ASP A CA 1
ATOM 617 C C . ASP A 1 79 ? -0.327 -0.206 0.667 1.00 98.62 79 ASP A C 1
ATOM 619 O O . ASP A 1 79 ? 0.006 0.952 0.906 1.00 98.62 79 ASP A O 1
ATOM 623 N N . ALA A 1 80 ? -1.603 -0.568 0.860 1.00 98.75 80 ALA A N 1
ATOM 624 C CA . ALA A 1 80 ? -2.655 0.387 1.241 1.00 98.75 80 ALA A CA 1
ATOM 625 C C . ALA A 1 80 ? -2.373 1.152 2.545 1.00 98.75 80 ALA A C 1
ATOM 627 O O . ALA A 1 80 ? -2.796 2.299 2.688 1.00 98.75 80 ALA A O 1
ATOM 628 N N . ALA A 1 81 ? -1.639 0.553 3.489 1.00 98.56 81 ALA A N 1
ATOM 629 C CA . ALA A 1 81 ? -1.243 1.232 4.721 1.00 98.56 81 ALA A CA 1
ATOM 630 C C . ALA A 1 81 ? -0.369 2.474 4.456 1.00 98.56 81 ALA A C 1
ATOM 632 O O . ALA A 1 81 ? -0.439 3.447 5.212 1.00 98.56 81 ALA A O 1
ATOM 633 N N . GLU A 1 82 ? 0.396 2.490 3.360 1.00 98.56 82 GLU A N 1
ATOM 634 C CA . GLU A 1 82 ? 1.264 3.610 2.985 1.00 98.56 82 GLU A CA 1
ATO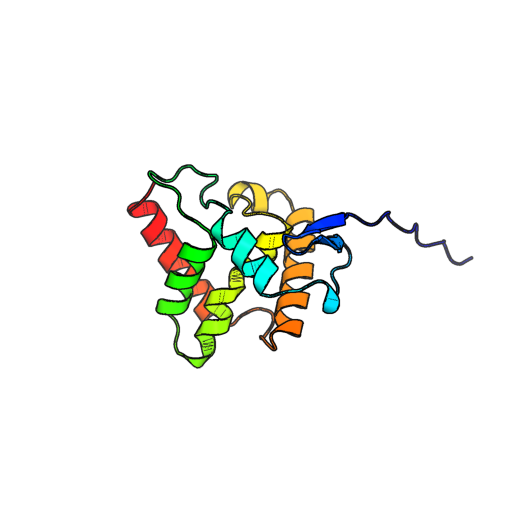M 635 C C . GLU A 1 82 ? 0.473 4.882 2.662 1.00 98.56 82 GLU A C 1
ATOM 637 O O . GLU A 1 82 ? 1.007 5.979 2.802 1.00 98.56 82 GLU A O 1
ATOM 642 N N . ALA A 1 83 ? -0.825 4.776 2.352 1.00 98.62 83 ALA A N 1
ATOM 643 C CA . ALA A 1 83 ? -1.703 5.937 2.211 1.00 98.62 83 ALA A CA 1
ATOM 644 C C . ALA A 1 83 ? -1.784 6.793 3.489 1.00 98.62 83 ALA A C 1
ATOM 646 O O . ALA A 1 83 ? -2.086 7.985 3.408 1.00 98.62 83 ALA A O 1
ATOM 647 N N . TYR A 1 84 ? -1.508 6.189 4.649 1.00 98.44 84 TYR A N 1
ATOM 648 C CA . TYR A 1 84 ? -1.596 6.822 5.964 1.00 98.44 84 TYR A CA 1
ATOM 649 C C . TYR A 1 84 ? -0.218 7.058 6.592 1.00 98.44 84 TYR A C 1
ATOM 651 O O . TYR A 1 84 ? -0.014 8.059 7.271 1.00 98.44 84 TYR A O 1
ATOM 659 N N . VAL A 1 85 ? 0.748 6.159 6.373 1.00 97.25 85 VAL A N 1
ATOM 660 C CA . VAL A 1 85 ? 2.089 6.261 6.987 1.00 97.25 85 VAL A CA 1
ATOM 661 C C . VAL A 1 85 ? 3.199 6.688 6.020 1.00 97.25 85 VAL A C 1
ATOM 663 O O . VAL A 1 85 ? 4.327 6.916 6.459 1.00 97.25 85 VAL A O 1
ATOM 666 N N . GLY A 1 86 ? 2.894 6.812 4.725 1.00 97.31 86 GLY A N 1
ATOM 667 C CA . GLY A 1 86 ? 3.855 7.057 3.646 1.00 97.31 86 GLY A CA 1
ATOM 668 C C . GLY A 1 86 ? 4.699 5.829 3.280 1.00 97.31 86 GLY A C 1
ATOM 669 O O . GLY A 1 86 ? 4.817 4.897 4.074 1.00 97.31 86 GLY A O 1
ATOM 670 N N . ASP A 1 87 ? 5.331 5.850 2.100 1.00 97.06 87 ASP A N 1
ATOM 671 C CA . ASP A 1 87 ? 6.301 4.828 1.666 1.00 97.06 87 ASP A CA 1
ATOM 672 C C . ASP A 1 87 ? 7.666 5.063 2.333 1.00 97.06 87 ASP A C 1
ATOM 674 O O . ASP A 1 87 ? 8.449 5.937 1.943 1.00 97.06 87 ASP A O 1
ATOM 678 N N . MET A 1 88 ? 7.962 4.292 3.379 1.00 96.25 88 MET A N 1
ATOM 679 C CA . MET A 1 88 ? 9.264 4.346 4.038 1.00 96.25 88 MET A CA 1
ATOM 680 C C . MET A 1 88 ? 10.282 3.426 3.351 1.00 96.25 88 MET A C 1
ATOM 682 O O . MET A 1 88 ? 10.114 2.212 3.256 1.00 96.25 88 MET A O 1
ATOM 686 N N . VAL A 1 89 ? 11.446 3.971 2.994 1.00 93.94 89 VAL A N 1
ATOM 687 C CA . VAL A 1 89 ? 12.516 3.175 2.374 1.00 93.94 89 VAL A CA 1
ATOM 688 C C . VAL A 1 89 ? 12.899 1.951 3.217 1.00 93.94 89 VAL A C 1
ATOM 690 O O . VAL A 1 89 ? 13.091 2.025 4.437 1.00 93.94 89 VAL A O 1
ATOM 693 N N . SER A 1 90 ? 13.069 0.802 2.555 1.00 92.12 90 SER A N 1
ATOM 694 C CA . SER A 1 90 ? 13.255 -0.492 3.226 1.00 92.12 90 SER A CA 1
ATOM 695 C C . SER A 1 90 ? 14.402 -0.532 4.252 1.00 92.12 90 SER A C 1
ATOM 697 O O . SER A 1 90 ? 14.235 -1.194 5.280 1.00 92.12 90 SER A O 1
ATOM 699 N N . PRO A 1 91 ? 15.564 0.132 4.042 1.00 92.88 91 PRO A N 1
ATOM 700 C CA . PRO A 1 91 ? 16.603 0.208 5.066 1.00 92.88 91 PRO A CA 1
ATOM 701 C C . PRO A 1 91 ? 16.106 0.852 6.363 1.00 92.88 91 PRO A C 1
ATOM 703 O O . PRO A 1 91 ? 16.368 0.308 7.429 1.00 92.88 91 PRO A O 1
ATOM 706 N N . LEU A 1 92 ? 15.333 1.939 6.289 1.00 93.88 92 LEU A N 1
ATOM 707 C CA . LEU A 1 92 ? 14.818 2.628 7.473 1.00 93.88 92 LEU A CA 1
ATOM 708 C C . LEU A 1 92 ? 13.724 1.808 8.172 1.00 93.88 92 LEU A C 1
ATOM 710 O O . LEU A 1 92 ? 13.795 1.639 9.393 1.00 93.88 92 LEU A O 1
ATOM 714 N N . LYS A 1 93 ? 12.813 1.168 7.412 1.00 92.25 93 LYS A N 1
ATOM 715 C CA . LYS A 1 93 ? 11.821 0.219 7.967 1.00 92.25 93 LYS A CA 1
ATOM 716 C C . LYS A 1 93 ? 12.505 -0.890 8.794 1.00 92.25 93 LYS A C 1
ATOM 718 O O . LYS A 1 93 ? 11.940 -1.384 9.769 1.00 92.25 93 LYS A O 1
ATOM 723 N N . LYS A 1 94 ? 13.737 -1.316 8.462 1.00 91.31 94 LYS A N 1
ATOM 724 C CA . LYS A 1 94 ? 14.482 -2.326 9.253 1.00 91.31 94 LYS A CA 1
ATOM 725 C C . LYS A 1 94 ? 14.874 -1.838 10.647 1.00 91.31 94 LYS A C 1
ATOM 727 O O . LYS A 1 94 ? 14.835 -2.649 11.567 1.00 91.31 94 LYS A O 1
ATOM 732 N N . PHE A 1 95 ? 15.201 -0.558 10.796 1.00 94.56 95 PHE A N 1
ATOM 733 C CA . PHE A 1 95 ? 15.594 0.036 12.075 1.00 94.56 95 PHE A CA 1
ATOM 734 C C . PHE A 1 95 ? 14.394 0.520 12.904 1.00 94.56 95 PHE A C 1
ATOM 736 O O . PHE A 1 95 ? 14.448 0.475 14.129 1.00 94.56 95 PHE A O 1
ATOM 743 N N . MET A 1 96 ? 13.298 0.949 12.266 1.00 94.88 96 MET A N 1
ATOM 744 C CA . MET A 1 96 ? 12.135 1.531 12.949 1.00 94.88 96 MET A CA 1
ATOM 745 C C . MET A 1 96 ? 11.046 0.491 13.252 1.00 94.88 96 MET A C 1
ATOM 747 O O . MET A 1 96 ? 10.087 0.320 12.500 1.00 94.88 96 MET A O 1
ATOM 751 N N . THR A 1 97 ? 11.161 -0.205 14.386 1.00 92.94 97 THR A N 1
ATOM 752 C CA . THR A 1 97 ? 10.182 -1.231 14.797 1.00 92.94 97 THR A CA 1
ATOM 753 C C . THR A 1 97 ? 8.793 -0.674 15.091 1.00 92.94 97 THR A C 1
ATOM 755 O O . THR A 1 97 ? 7.808 -1.349 14.812 1.00 92.94 97 THR A O 1
ATOM 758 N N . GLU A 1 98 ? 8.695 0.540 15.638 1.00 93.69 98 GLU A N 1
ATOM 759 C CA . GLU A 1 98 ? 7.396 1.153 15.952 1.00 93.69 98 GLU A CA 1
ATOM 760 C C . GLU A 1 98 ? 6.611 1.496 14.684 1.00 93.69 98 GLU A C 1
ATOM 762 O O . GLU A 1 98 ? 5.414 1.230 14.625 1.00 93.69 98 GLU A O 1
ATOM 767 N N . TYR A 1 99 ? 7.293 1.962 13.632 1.00 95.19 99 TYR A N 1
ATOM 768 C CA . TYR A 1 99 ? 6.668 2.192 12.328 1.00 95.19 99 TYR A CA 1
ATOM 769 C C . TYR A 1 99 ? 6.035 0.904 11.784 1.00 95.19 99 TYR A C 1
ATOM 771 O O . TYR A 1 99 ? 4.864 0.899 11.426 1.00 95.19 99 TYR A O 1
ATOM 779 N N . LYS A 1 100 ? 6.767 -0.219 11.821 1.00 95.00 100 LYS A N 1
ATOM 780 C CA . LYS A 1 100 ? 6.247 -1.523 11.373 1.00 95.00 100 LYS A CA 1
ATOM 781 C C . LYS A 1 100 ? 5.012 -1.976 12.145 1.00 95.00 100 LYS A C 1
ATOM 783 O O . LYS A 1 100 ? 4.141 -2.616 11.569 1.00 95.00 100 LYS A O 1
ATOM 788 N N . LYS A 1 101 ? 4.944 -1.695 13.451 1.00 96.31 101 LYS A N 1
ATOM 789 C CA . LYS A 1 101 ? 3.773 -2.042 14.271 1.00 96.31 101 LYS A CA 1
ATOM 790 C C . LYS A 1 101 ? 2.551 -1.226 13.856 1.00 96.31 101 LYS A C 1
ATOM 792 O O . LYS A 1 101 ? 1.475 -1.799 13.723 1.00 96.31 101 LYS A O 1
ATOM 797 N N . VAL A 1 102 ? 2.733 0.077 13.642 1.00 97.44 102 VAL A N 1
ATOM 798 C CA . VAL A 1 102 ? 1.675 0.986 13.175 1.00 97.44 102 VAL A CA 1
ATOM 799 C C . VAL A 1 102 ? 1.187 0.569 11.787 1.00 97.44 102 VAL A C 1
ATOM 801 O O . VAL A 1 102 ? -0.000 0.319 11.602 1.00 97.44 102 VAL A O 1
ATOM 804 N N . GLU A 1 103 ? 2.109 0.388 10.842 1.00 97.88 103 GLU A N 1
ATOM 805 C CA . GLU A 1 103 ? 1.825 -0.071 9.478 1.00 97.88 103 GLU A CA 1
ATOM 806 C C . GLU A 1 103 ? 1.068 -1.408 9.472 1.00 97.88 103 GLU A C 1
ATOM 808 O O . GLU A 1 103 ? 0.034 -1.532 8.820 1.00 97.88 103 GLU A O 1
ATOM 813 N N . ALA A 1 104 ? 1.520 -2.393 10.257 1.00 97.50 104 ALA A N 1
ATOM 814 C CA . ALA A 1 104 ? 0.853 -3.689 10.372 1.00 97.50 104 ALA A CA 1
ATOM 815 C C . ALA A 1 104 ? -0.558 -3.586 10.977 1.00 97.50 104 ALA A C 1
ATOM 817 O O . ALA A 1 104 ? -1.462 -4.301 10.544 1.00 97.50 104 ALA A O 1
ATOM 818 N N . GLY A 1 105 ? -0.756 -2.704 11.963 1.00 98.19 105 GLY A N 1
ATOM 819 C CA . GLY A 1 105 ? -2.067 -2.436 12.554 1.00 98.19 105 GLY A CA 1
ATOM 820 C C . GLY A 1 105 ? -3.052 -1.880 11.526 1.00 98.19 105 GLY A C 1
ATOM 821 O O . GLY A 1 105 ? -4.163 -2.389 11.404 1.00 98.19 105 GLY A O 1
ATOM 822 N N . ILE A 1 106 ? -2.614 -0.903 10.732 1.00 98.56 106 ILE A N 1
ATOM 823 C CA . ILE A 1 106 ? -3.415 -0.312 9.653 1.00 98.56 106 ILE A CA 1
ATOM 824 C C . ILE A 1 106 ? -3.701 -1.348 8.562 1.00 98.56 106 ILE A C 1
ATOM 826 O O . ILE A 1 106 ? -4.855 -1.527 8.181 1.00 98.56 106 ILE A O 1
ATOM 830 N N . ALA A 1 107 ? -2.683 -2.083 8.104 1.00 98.50 107 ALA A N 1
ATOM 831 C CA . ALA A 1 107 ? -2.830 -3.112 7.075 1.00 98.50 107 ALA A CA 1
ATOM 832 C C . ALA A 1 107 ? -3.838 -4.203 7.475 1.00 98.50 107 ALA A C 1
ATOM 834 O O . ALA A 1 107 ? -4.593 -4.689 6.635 1.00 98.50 107 ALA A O 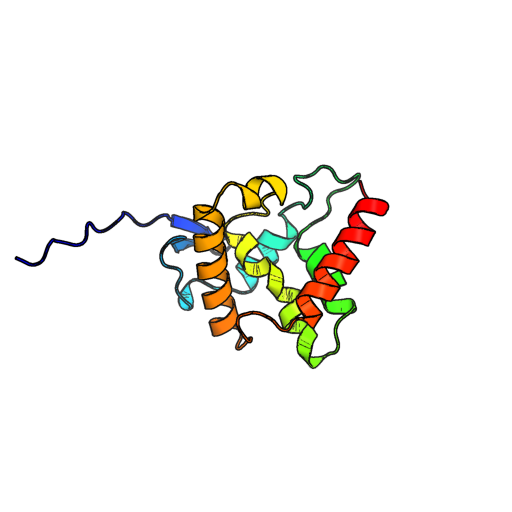1
ATOM 835 N N . ARG A 1 108 ? -3.896 -4.558 8.765 1.00 98.56 108 ARG A N 1
ATOM 836 C CA . ARG A 1 108 ? -4.901 -5.491 9.282 1.00 98.56 108 ARG A CA 1
ATOM 837 C C . ARG A 1 108 ? -6.319 -4.930 9.173 1.00 98.56 108 ARG A C 1
ATOM 839 O O . ARG A 1 108 ? -7.197 -5.635 8.694 1.00 98.56 108 ARG A O 1
ATOM 846 N N . VAL A 1 109 ? -6.537 -3.673 9.566 1.00 98.69 109 VAL A N 1
ATOM 847 C CA . VAL A 1 109 ? -7.862 -3.033 9.465 1.00 98.69 109 VAL A CA 1
ATOM 848 C C . VAL A 1 109 ? -8.285 -2.866 8.004 1.00 98.69 109 VAL A C 1
ATOM 850 O O . VAL A 1 109 ? -9.442 -3.112 7.678 1.00 98.69 109 VAL A O 1
ATOM 853 N N . VAL A 1 110 ? -7.353 -2.528 7.106 1.00 98.75 110 VAL A N 1
ATOM 854 C CA . VAL A 1 110 ? -7.605 -2.526 5.655 1.00 98.75 110 VAL A CA 1
ATOM 855 C C . VAL A 1 110 ? -8.050 -3.913 5.189 1.00 98.75 110 VAL A C 1
ATOM 857 O O . VAL A 1 110 ? -9.068 -4.031 4.510 1.00 98.75 110 VAL A O 1
ATOM 860 N N . ALA A 1 111 ? -7.323 -4.969 5.562 1.00 98.56 111 ALA A N 1
ATOM 861 C CA . ALA A 1 111 ? -7.683 -6.327 5.171 1.00 98.56 111 ALA A CA 1
ATOM 862 C C . ALA A 1 111 ? -9.089 -6.709 5.659 1.00 98.56 111 ALA A C 1
ATOM 864 O O . ALA A 1 111 ? -9.873 -7.244 4.877 1.00 98.56 111 ALA A O 1
ATOM 865 N N . ASP A 1 112 ? -9.439 -6.354 6.898 1.00 98.44 112 ASP A N 1
ATOM 866 C CA . ASP A 1 112 ? -10.774 -6.586 7.453 1.00 98.44 112 ASP A CA 1
ATOM 867 C C . ASP A 1 112 ? -11.863 -5.836 6.652 1.00 98.44 112 ASP A C 1
ATOM 869 O O . ASP A 1 112 ? -12.871 -6.435 6.271 1.00 98.44 112 ASP A O 1
ATOM 873 N N . VAL A 1 113 ? -11.649 -4.553 6.323 1.00 98.69 113 VAL A N 1
ATOM 874 C CA . VAL A 1 113 ? -12.595 -3.717 5.549 1.00 98.69 113 VAL A CA 1
ATOM 875 C C . VAL A 1 113 ? -12.853 -4.280 4.151 1.00 98.69 113 VAL A C 1
ATOM 877 O O . VAL A 1 113 ? -13.996 -4.302 3.692 1.00 98.69 113 VAL A O 1
ATOM 880 N N . PHE A 1 114 ? -11.812 -4.773 3.479 1.00 98.44 114 PHE A N 1
ATOM 881 C CA . PHE A 1 114 ? -11.906 -5.292 2.111 1.00 98.44 114 PHE A CA 1
ATOM 882 C C . PHE A 1 114 ? -12.061 -6.819 2.036 1.00 98.44 114 PHE A C 1
ATOM 884 O O . PHE A 1 114 ? -11.982 -7.385 0.946 1.00 98.44 114 PHE A O 1
ATOM 891 N N . SER A 1 115 ? -12.320 -7.493 3.166 1.00 98.31 115 SER A N 1
ATOM 892 C CA . SER A 1 115 ? -12.488 -8.956 3.245 1.00 98.31 115 SER A CA 1
ATOM 893 C C . SER A 1 115 ? -11.304 -9.749 2.666 1.00 98.31 115 SER A C 1
ATOM 895 O O . SER A 1 115 ? -11.482 -10.772 2.001 1.00 98.31 115 SER A O 1
ATOM 897 N N . LEU A 1 116 ? -10.087 -9.270 2.914 1.00 98.25 116 LEU A N 1
ATOM 898 C CA . LEU A 1 116 ? -8.831 -9.890 2.498 1.00 98.25 116 LEU A CA 1
ATOM 899 C C . LEU A 1 116 ? -8.254 -10.754 3.622 1.00 98.25 116 LEU A C 1
ATOM 901 O O . LEU A 1 116 ? -8.466 -10.497 4.806 1.00 98.25 116 LEU A O 1
ATOM 905 N N . SER A 1 117 ? -7.461 -11.766 3.269 1.00 98.00 117 SER A N 1
ATOM 906 C CA . SER A 1 117 ? -6.690 -12.497 4.279 1.00 98.00 117 SER A CA 1
ATOM 907 C C . SER A 1 117 ? -5.521 -11.659 4.812 1.00 98.00 117 SER A C 1
ATOM 909 O O . SER A 1 117 ? -4.794 -11.034 4.038 1.00 98.00 117 SER A O 1
ATOM 911 N N . TYR A 1 118 ? -5.279 -11.723 6.123 1.00 97.06 118 TYR A N 1
ATOM 912 C CA . TYR A 1 118 ? -4.097 -11.145 6.761 1.00 97.06 118 TYR A CA 1
ATOM 913 C C . TYR A 1 118 ? -3.361 -12.201 7.611 1.00 97.06 118 TYR A C 1
ATOM 915 O O . TYR A 1 118 ? -3.974 -12.784 8.5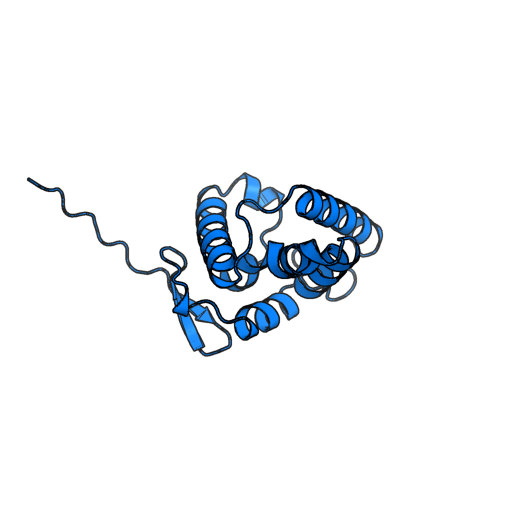10 1.00 97.06 118 TYR A O 1
ATOM 923 N N . PRO A 1 119 ? -2.055 -12.448 7.391 1.00 96.19 119 PRO A N 1
ATOM 924 C CA . PRO A 1 119 ? -1.225 -11.885 6.326 1.00 96.19 119 PRO A CA 1
ATOM 925 C C . PRO A 1 119 ? -1.721 -12.245 4.917 1.00 96.19 119 PRO A C 1
ATOM 927 O O . PRO A 1 119 ? -2.482 -13.196 4.720 1.00 96.19 119 PRO A O 1
ATOM 930 N N . GLU A 1 120 ? -1.283 -11.468 3.934 1.00 96.56 120 GLU A N 1
ATOM 931 C CA . GLU A 1 120 ? -1.600 -11.707 2.529 1.00 96.56 120 GLU A CA 1
ATOM 932 C C . GLU A 1 120 ? -1.041 -13.053 2.016 1.00 96.56 120 GLU A C 1
ATOM 934 O O . GLU A 1 120 ? -0.043 -13.568 2.539 1.00 96.56 120 GLU A O 1
ATOM 939 N N . PRO A 1 121 ? -1.636 -13.639 0.962 1.00 98.25 121 PRO A N 1
ATOM 940 C CA . PRO A 1 121 ? -1.122 -14.847 0.340 1.00 98.25 121 PRO A CA 1
ATOM 941 C C . PRO A 1 121 ? 0.306 -14.651 -0.169 1.00 98.25 121 PRO A C 1
ATOM 943 O O . PRO A 1 121 ? 0.633 -13.649 -0.797 1.00 98.25 121 PRO A O 1
ATOM 946 N N . THR A 1 122 ? 1.151 -15.668 0.009 1.00 98.12 122 THR A N 1
ATOM 947 C CA . THR A 1 122 ? 2.582 -15.600 -0.359 1.00 98.12 122 THR A CA 1
ATOM 948 C C . THR A 1 122 ? 2.850 -15.243 -1.827 1.00 98.12 122 THR A C 1
ATOM 950 O O . THR A 1 122 ? 3.930 -14.750 -2.148 1.00 98.12 122 THR A O 1
ATOM 953 N N . ALA A 1 123 ? 1.888 -15.484 -2.724 1.00 98.50 123 ALA A N 1
ATOM 954 C CA . ALA A 1 123 ? 1.972 -15.082 -4.125 1.00 98.50 123 ALA A CA 1
ATOM 955 C C . ALA A 1 123 ? 2.052 -13.555 -4.295 1.00 98.50 123 ALA A C 1
ATOM 957 O O . ALA A 1 123 ? 2.799 -13.095 -5.154 1.00 98.50 123 ALA A O 1
ATOM 958 N N . VAL A 1 124 ? 1.364 -12.787 -3.444 1.00 98.62 124 VAL A N 1
ATOM 959 C CA . VAL A 1 124 ? 1.385 -11.314 -3.443 1.00 98.62 124 VAL A CA 1
ATOM 960 C C . VAL A 1 124 ? 2.794 -10.830 -3.137 1.00 98.62 124 VAL A C 1
ATOM 962 O O . VAL A 1 124 ? 3.379 -10.107 -3.937 1.00 98.62 124 VAL A O 1
ATOM 965 N N . LYS A 1 125 ? 3.408 -11.361 -2.072 1.00 98.19 125 LYS A N 1
ATOM 966 C CA . LYS A 1 125 ? 4.780 -10.995 -1.712 1.00 98.19 125 LYS A CA 1
ATOM 967 C C . LYS A 1 125 ? 5.806 -11.349 -2.791 1.00 98.19 125 LYS A C 1
ATOM 969 O O . LYS A 1 125 ? 6.787 -10.634 -2.982 1.00 98.19 125 LYS A O 1
ATOM 974 N N . LYS A 1 126 ? 5.606 -12.465 -3.498 1.00 98.56 126 LYS A N 1
ATOM 975 C CA . LYS A 1 126 ? 6.461 -12.843 -4.635 1.00 98.56 126 LYS A CA 1
ATOM 976 C C . LYS A 1 126 ? 6.305 -11.868 -5.804 1.00 98.56 126 LYS A C 1
ATOM 978 O O . LYS A 1 126 ? 7.312 -11.521 -6.413 1.00 98.56 126 LYS A O 1
ATOM 983 N N . ALA A 1 127 ? 5.078 -11.440 -6.100 1.00 98.75 127 ALA A N 1
ATOM 984 C CA . ALA A 1 127 ? 4.797 -10.465 -7.148 1.00 98.75 127 ALA A CA 1
ATOM 985 C C . ALA A 1 127 ? 5.379 -9.081 -6.810 1.00 98.75 127 ALA A C 1
ATOM 987 O O . ALA A 1 127 ? 6.086 -8.530 -7.647 1.00 98.75 127 ALA A O 1
ATOM 988 N N . ASP A 1 128 ? 5.182 -8.583 -5.583 1.00 98.62 128 ASP A N 1
ATOM 989 C CA . ASP A 1 128 ? 5.803 -7.347 -5.066 1.00 98.62 128 ASP A CA 1
ATOM 990 C C . ASP A 1 128 ? 7.326 -7.354 -5.282 1.00 98.62 128 ASP A C 1
ATOM 992 O O . ASP A 1 128 ? 7.872 -6.495 -5.974 1.00 98.62 128 ASP A O 1
ATOM 996 N N . LEU A 1 129 ? 8.020 -8.397 -4.811 1.00 98.31 129 LEU A N 1
ATOM 997 C CA . LEU A 1 129 ? 9.474 -8.501 -4.969 1.00 98.31 129 LEU A CA 1
ATOM 998 C C . LEU A 1 129 ? 9.929 -8.576 -6.436 1.00 98.31 129 LEU A C 1
ATOM 1000 O O . LEU A 1 129 ? 10.982 -8.032 -6.774 1.00 98.31 129 LEU A O 1
ATOM 1004 N N . ALA A 1 130 ? 9.166 -9.250 -7.301 1.00 98.62 130 ALA A N 1
ATOM 1005 C CA . ALA A 1 130 ? 9.476 -9.333 -8.726 1.00 98.62 130 ALA A CA 1
ATOM 1006 C C . ALA A 1 130 ? 9.344 -7.963 -9.408 1.00 98.62 130 ALA A C 1
ATOM 1008 O O . ALA A 1 130 ? 10.244 -7.553 -10.141 1.00 98.62 130 ALA A O 1
ATOM 1009 N N . VAL A 1 131 ? 8.260 -7.239 -9.117 1.00 98.56 131 VAL A N 1
ATOM 1010 C CA . VAL A 1 131 ? 8.024 -5.886 -9.632 1.00 98.56 131 VAL A CA 1
ATOM 1011 C C . VAL A 1 131 ? 9.080 -4.920 -9.100 1.00 98.56 131 VAL A C 1
ATOM 1013 O O . VAL A 1 131 ? 9.712 -4.233 -9.894 1.00 98.56 131 VAL A O 1
ATOM 1016 N N . LEU A 1 132 ? 9.370 -4.936 -7.795 1.00 97.88 132 LEU A N 1
ATOM 1017 C CA . LEU A 1 132 ? 10.425 -4.123 -7.185 1.00 97.88 132 LEU A CA 1
ATOM 1018 C C . LEU A 1 132 ? 11.786 -4.339 -7.864 1.00 97.88 132 LEU A C 1
ATOM 1020 O O . LEU A 1 132 ? 12.533 -3.384 -8.072 1.00 97.88 132 LEU A O 1
ATOM 1024 N N . SER A 1 133 ? 12.133 -5.585 -8.197 1.00 98.12 133 SER A N 1
ATOM 1025 C CA . SER A 1 133 ? 13.387 -5.882 -8.898 1.00 98.12 133 SER A CA 1
ATOM 1026 C C . SER A 1 133 ? 13.427 -5.237 -10.283 1.00 98.12 133 SER A C 1
ATOM 1028 O O . SER A 1 133 ? 14.439 -4.636 -10.632 1.00 98.12 133 SER A O 1
ATOM 1030 N N . ALA A 1 134 ? 12.340 -5.347 -11.050 1.00 98.25 134 ALA A N 1
ATOM 1031 C CA . ALA A 1 134 ? 12.246 -4.769 -12.387 1.00 98.25 134 ALA A CA 1
ATOM 1032 C C . ALA A 1 134 ? 12.250 -3.233 -12.350 1.00 98.25 134 ALA A C 1
ATOM 1034 O O . ALA A 1 134 ? 12.956 -2.602 -13.130 1.00 98.25 134 ALA A O 1
ATOM 1035 N N . GLU A 1 135 ? 11.521 -2.629 -11.409 1.00 97.94 135 GLU A N 1
ATOM 1036 C CA . GLU A 1 135 ? 11.502 -1.179 -11.194 1.00 97.94 135 GLU A CA 1
ATOM 1037 C C . GLU A 1 135 ? 12.914 -0.646 -10.959 1.00 97.94 135 GLU A C 1
ATOM 1039 O O . GLU A 1 135 ? 13.369 0.251 -11.661 1.00 97.94 135 GLU A O 1
ATOM 1044 N N . ARG A 1 136 ? 13.652 -1.250 -10.022 1.00 97.00 136 ARG A N 1
ATOM 1045 C CA . ARG A 1 136 ? 15.017 -0.824 -9.693 1.00 97.00 136 ARG A CA 1
ATOM 1046 C C . ARG A 1 136 ? 15.990 -0.901 -10.865 1.00 97.00 136 ARG A C 1
ATOM 1048 O O . ARG A 1 136 ? 16.978 -0.187 -10.842 1.00 97.00 136 ARG A O 1
ATOM 1055 N N . GLU A 1 137 ? 15.766 -1.796 -11.819 1.00 97.88 137 GLU A N 1
ATOM 1056 C CA . GLU A 1 137 ? 16.604 -1.915 -13.016 1.00 97.88 137 GLU A CA 1
ATOM 1057 C C . GLU A 1 137 ? 16.223 -0.888 -14.090 1.00 97.88 137 GLU A C 1
ATOM 1059 O O . GLU A 1 137 ? 17.078 -0.435 -14.846 1.00 97.88 137 GLU A O 1
ATOM 1064 N N . GLN A 1 138 ? 14.940 -0.535 -14.178 1.00 97.88 138 GLN A N 1
ATOM 1065 C CA . GLN A 1 138 ? 14.405 0.274 -15.273 1.00 97.88 138 GLN A CA 1
ATOM 1066 C C . GLN A 1 138 ? 14.363 1.771 -14.972 1.00 97.88 138 GLN A C 1
ATOM 1068 O O . GLN A 1 138 ? 14.450 2.569 -15.907 1.00 97.88 138 GLN A O 1
ATOM 1073 N N . ILE A 1 139 ? 14.156 2.157 -13.707 1.00 97.00 139 ILE A N 1
ATOM 1074 C CA . ILE A 1 139 ? 13.850 3.551 -13.350 1.00 97.00 139 ILE A CA 1
ATOM 1075 C C . ILE A 1 139 ? 14.782 4.167 -12.304 1.00 97.00 139 ILE A C 1
ATOM 1077 O O . ILE A 1 139 ? 14.631 5.357 -12.026 1.00 97.00 139 ILE A O 1
ATOM 1081 N N . LEU A 1 140 ? 15.705 3.398 -11.721 1.00 94.00 140 LEU A N 1
ATOM 1082 C CA . LEU A 1 140 ? 16.779 3.909 -10.856 1.00 94.00 140 LEU A CA 1
ATOM 1083 C C . LEU A 1 140 ? 18.113 3.876 -11.600 1.00 94.00 140 LEU A C 1
ATOM 1085 O O . LEU A 1 140 ? 18.912 4.810 -11.377 1.00 94.00 140 LEU A O 1
#